Protein AF-A0A132B2E8-F1 (afdb_monomer_lite)

pLDDT: mean 89.36, std 9.68, range [40.56, 97.5]

Radius of gyration: 17.1 Å; chains: 1; bounding box: 36×33×41 Å

Secondary structure (DSSP, 8-state):
---HHHHS-EEE--TTTTHHHHHHHHTTSPTT-EE---SEEE-HHHHHHHHHHHHT--------------S-HHHHHHHHHHHHHHHHH-TT-TTT-TTEE-GGGGSS---PPPHHHHHHHS-GGGTS----

Structure (mmCIF, N/CA/C/O backbone):
data_AF-A0A132B2E8-F1
#
_entry.id   AF-A0A132B2E8-F1
#
loop_
_atom_site.group_PDB
_atom_site.id
_atom_site.type_symbol
_atom_site.label_atom_id
_atom_site.label_alt_id
_atom_site.label_comp_id
_atom_site.label_asym_id
_atom_site.label_entity_id
_atom_site.label_seq_id
_atom_site.pdbx_PDB_ins_code
_atom_site.Cartn_x
_atom_site.Cartn_y
_atom_site.Cartn_z
_atom_site.occupancy
_atom_site.B_iso_or_equiv
_atom_site.auth_seq_id
_atom_site.auth_comp_id
_atom_site.auth_asym_id
_atom_site.auth_atom_id
_atom_site.pdbx_PDB_model_num
ATOM 1 N N . MET A 1 1 ? 14.243 18.746 -7.811 1.00 40.56 1 MET A N 1
ATOM 2 C CA . MET A 1 1 ? 13.855 18.285 -6.458 1.00 40.56 1 MET A CA 1
ATOM 3 C C . MET A 1 1 ? 13.526 16.809 -6.571 1.00 40.56 1 MET A C 1
ATOM 5 O O . MET A 1 1 ? 13.077 16.420 -7.639 1.00 40.56 1 MET A O 1
ATOM 9 N N . ALA A 1 2 ? 13.815 15.990 -5.557 1.00 50.66 2 ALA A N 1
ATOM 10 C CA . ALA A 1 2 ? 13.390 14.590 -5.588 1.00 50.66 2 ALA A CA 1
ATOM 11 C C . ALA A 1 2 ? 11.856 14.540 -5.644 1.00 50.66 2 ALA A C 1
ATOM 13 O O . ALA A 1 2 ? 11.209 15.291 -4.915 1.00 50.66 2 ALA A O 1
ATOM 14 N N . ASP A 1 3 ? 11.306 13.711 -6.530 1.00 71.94 3 ASP A N 1
ATOM 15 C CA . ASP A 1 3 ? 9.866 13.486 -6.636 1.00 71.94 3 ASP A CA 1
ATOM 16 C C . ASP A 1 3 ? 9.347 12.932 -5.292 1.00 71.94 3 ASP A C 1
ATOM 18 O O . ASP A 1 3 ? 9.797 11.857 -4.867 1.00 71.94 3 ASP A O 1
ATOM 22 N N . PRO A 1 4 ? 8.444 13.653 -4.594 1.00 74.12 4 PRO A N 1
ATOM 23 C CA . PRO A 1 4 ? 7.892 13.218 -3.319 1.00 74.12 4 PRO A CA 1
ATOM 24 C C . PRO A 1 4 ? 7.319 11.804 -3.378 1.00 74.12 4 PRO A C 1
ATOM 26 O O . PRO A 1 4 ? 7.465 11.067 -2.406 1.00 74.12 4 PRO A O 1
ATOM 29 N N . ILE A 1 5 ? 6.746 11.382 -4.505 1.00 79.31 5 ILE A N 1
ATOM 30 C CA . ILE A 1 5 ? 6.150 10.051 -4.661 1.00 79.31 5 ILE A CA 1
ATOM 31 C C . ILE A 1 5 ? 7.229 8.972 -4.734 1.00 79.31 5 ILE A C 1
ATOM 33 O O . ILE A 1 5 ? 7.105 7.916 -4.113 1.00 79.31 5 ILE A O 1
ATOM 37 N N . ALA A 1 6 ? 8.320 9.235 -5.455 1.00 84.19 6 ALA A N 1
ATOM 38 C CA . ALA A 1 6 ? 9.352 8.232 -5.697 1.00 84.19 6 ALA A CA 1
ATOM 39 C C . ALA A 1 6 ? 10.027 7.748 -4.401 1.00 84.19 6 ALA A C 1
ATOM 41 O O . ALA A 1 6 ? 10.470 6.597 -4.321 1.00 84.19 6 ALA A O 1
ATOM 42 N N . SER A 1 7 ? 10.121 8.626 -3.396 1.00 84.38 7 SER A N 1
ATOM 43 C CA . SER A 1 7 ? 10.814 8.363 -2.128 1.00 84.38 7 SER A CA 1
ATOM 44 C C . SER A 1 7 ? 9.926 8.305 -0.885 1.00 84.38 7 SER A C 1
ATOM 46 O O . SER A 1 7 ? 10.386 7.787 0.132 1.00 84.38 7 SER A O 1
ATOM 48 N N . SER A 1 8 ? 8.691 8.815 -0.923 1.00 88.44 8 SER A N 1
ATOM 49 C CA . SER A 1 8 ? 7.793 8.730 0.237 1.00 88.44 8 SER A CA 1
ATOM 50 C C . SER A 1 8 ? 7.270 7.308 0.426 1.00 88.44 8 SER A C 1
ATOM 52 O O . SER A 1 8 ? 6.947 6.653 -0.565 1.00 88.44 8 SER A O 1
ATOM 54 N N . PRO A 1 9 ? 7.143 6.822 1.672 1.00 91.44 9 PRO A N 1
ATOM 55 C CA . PRO A 1 9 ? 6.461 5.565 1.938 1.00 91.44 9 PRO A CA 1
ATOM 56 C C . PRO A 1 9 ? 4.984 5.639 1.535 1.00 91.44 9 PRO A C 1
ATOM 58 O O . PRO A 1 9 ? 4.262 6.542 1.956 1.00 91.44 9 PRO A O 1
ATOM 61 N N . LEU A 1 10 ? 4.543 4.659 0.755 1.00 93.69 10 LEU A N 1
ATOM 62 C CA . LEU A 1 10 ? 3.159 4.426 0.357 1.00 93.69 10 LEU A CA 1
ATOM 63 C C . LEU A 1 10 ? 2.700 3.072 0.919 1.00 93.69 10 LEU A C 1
ATOM 65 O O . LEU A 1 10 ? 3.539 2.182 1.108 1.00 93.69 10 LEU A O 1
ATOM 69 N N . PRO A 1 11 ? 1.401 2.894 1.206 1.00 95.81 11 PRO A N 1
ATOM 70 C CA . PRO A 1 11 ? 0.890 1.636 1.725 1.00 95.81 11 PRO A CA 1
ATOM 71 C C . PRO A 1 11 ? 0.681 0.628 0.592 1.00 95.81 11 PRO A C 1
ATOM 73 O O . PRO A 1 11 ? -0.024 0.901 -0.377 1.00 95.81 11 PRO A O 1
ATOM 76 N N . TYR A 1 12 ? 1.250 -0.565 0.740 1.00 96.88 12 TYR A N 1
ATOM 77 C CA . TYR A 1 12 ? 1.063 -1.678 -0.187 1.00 96.88 12 TYR A CA 1
ATOM 78 C C . TYR A 1 12 ? 0.370 -2.848 0.507 1.00 96.88 12 TYR A C 1
ATOM 80 O O . TYR A 1 12 ? 0.740 -3.236 1.617 1.00 96.88 12 TYR A O 1
ATOM 88 N N . TYR A 1 13 ? -0.620 -3.432 -0.167 1.00 96.69 13 TYR A N 1
ATOM 89 C CA . TYR A 1 13 ? -1.271 -4.693 0.195 1.00 96.69 13 TYR A CA 1
ATOM 90 C C . TYR A 1 13 ? -1.874 -5.345 -1.063 1.00 96.69 13 TYR A C 1
ATOM 92 O O . TYR A 1 13 ? -2.100 -4.659 -2.064 1.00 96.69 13 TYR A O 1
ATOM 100 N N . SER A 1 14 ? -2.150 -6.654 -1.039 1.00 96.62 14 SER A N 1
ATOM 101 C CA . SER A 1 14 ? -2.841 -7.314 -2.154 1.00 96.62 14 SER A CA 1
ATOM 102 C C . SER A 1 14 ? -4.343 -7.067 -2.064 1.00 96.62 14 SER A C 1
ATOM 104 O O . SER A 1 14 ? -5.034 -7.648 -1.227 1.00 96.62 14 SER A O 1
ATOM 106 N N . ALA A 1 15 ? -4.897 -6.268 -2.977 1.00 95.81 15 ALA A N 1
ATOM 107 C CA . ALA A 1 15 ? -6.344 -6.048 -3.016 1.00 95.81 15 ALA A CA 1
ATOM 108 C C . ALA A 1 15 ? -7.141 -7.365 -3.156 1.00 95.81 15 ALA A C 1
ATOM 110 O O . ALA A 1 15 ? -8.245 -7.478 -2.621 1.00 95.81 15 ALA A O 1
ATOM 111 N N . VAL A 1 16 ? -6.580 -8.373 -3.832 1.00 96.06 16 VAL A N 1
ATOM 112 C CA . VAL A 1 16 ? -7.237 -9.670 -4.054 1.00 96.06 16 VAL A CA 1
ATOM 113 C C . VAL A 1 16 ? -7.097 -10.598 -2.845 1.00 96.06 16 VAL A C 1
ATOM 115 O O . VAL A 1 16 ? -8.092 -11.167 -2.400 1.00 96.06 16 VAL A O 1
ATOM 118 N N . ASP A 1 17 ? -5.888 -10.761 -2.301 1.00 96.44 17 ASP A N 1
ATOM 119 C CA . ASP A 1 17 ? -5.635 -11.742 -1.234 1.00 96.44 17 ASP A CA 1
ATOM 120 C C . ASP A 1 17 ? -6.004 -11.215 0.168 1.00 96.44 17 ASP A C 1
ATOM 122 O O . ASP A 1 17 ? -6.393 -11.999 1.042 1.00 96.44 17 ASP A O 1
ATOM 126 N N . ASP A 1 18 ? -5.907 -9.898 0.388 1.00 97.25 18 ASP A N 1
ATOM 127 C CA . ASP A 1 18 ? -5.880 -9.313 1.733 1.00 97.25 18 ASP A CA 1
ATOM 128 C C . ASP A 1 18 ? -7.138 -8.506 2.086 1.00 97.25 18 ASP A C 1
ATOM 130 O O . ASP A 1 18 ? -7.506 -8.462 3.261 1.00 97.25 18 ASP A O 1
ATOM 134 N N . THR A 1 19 ? -7.857 -7.916 1.117 1.00 97.50 19 THR A N 1
ATOM 135 C CA . THR A 1 19 ? -9.049 -7.079 1.404 1.00 97.50 19 THR A CA 1
ATOM 136 C C . THR A 1 19 ? -10.082 -7.823 2.246 1.00 97.50 19 THR A C 1
ATOM 138 O O . THR A 1 19 ? -10.563 -7.307 3.255 1.00 97.50 19 THR A O 1
ATOM 141 N N . GLY A 1 20 ? -10.399 -9.069 1.880 1.00 96.88 20 GLY A N 1
ATOM 142 C CA . GLY A 1 20 ? -11.350 -9.886 2.635 1.00 96.88 20 GLY A CA 1
ATOM 143 C C . GLY A 1 20 ? -10.886 -10.155 4.070 1.00 96.88 20 GLY A C 1
ATOM 144 O O . GLY A 1 20 ? -11.694 -10.108 4.998 1.00 96.88 20 GLY A O 1
ATOM 145 N N . ARG A 1 21 ? -9.580 -10.377 4.273 1.00 96.19 21 ARG A N 1
ATOM 146 C CA . ARG A 1 21 ? -8.980 -10.604 5.598 1.00 96.19 21 ARG A CA 1
ATOM 147 C C . ARG A 1 21 ? -9.046 -9.340 6.453 1.00 96.19 21 ARG A C 1
ATOM 149 O O . ARG A 1 21 ? -9.480 -9.415 7.601 1.00 96.19 21 ARG A O 1
ATOM 156 N N . LEU A 1 22 ? -8.687 -8.193 5.876 1.00 97.38 22 LEU A N 1
ATOM 157 C CA . LEU A 1 22 ? -8.737 -6.875 6.515 1.00 97.38 22 LEU A CA 1
ATOM 158 C C . LEU A 1 22 ? -10.160 -6.521 6.963 1.00 97.38 22 LEU A C 1
ATOM 160 O O . LEU A 1 22 ? -10.379 -6.192 8.129 1.00 97.38 22 LEU A O 1
ATOM 164 N N . VAL A 1 23 ? -11.143 -6.660 6.070 1.00 96.56 23 VAL A N 1
ATOM 165 C CA . VAL A 1 23 ? -12.556 -6.396 6.386 1.00 96.56 23 VAL A CA 1
ATOM 166 C C . VAL A 1 23 ? -13.058 -7.348 7.469 1.00 96.56 23 VAL A C 1
ATOM 168 O O . VAL A 1 23 ? -13.689 -6.920 8.433 1.00 96.56 23 VAL A O 1
ATOM 171 N N . HIS A 1 24 ? -12.749 -8.640 7.360 1.00 95.12 24 HIS A N 1
ATOM 172 C CA . HIS A 1 24 ? -13.161 -9.625 8.354 1.00 95.12 24 HIS A CA 1
ATOM 173 C C . HIS A 1 24 ? -12.558 -9.359 9.745 1.00 95.12 24 HIS A C 1
ATOM 175 O O . HIS A 1 24 ? -13.244 -9.535 10.753 1.00 95.12 24 HIS A O 1
ATOM 181 N N . ALA A 1 25 ? -11.306 -8.902 9.819 1.00 94.62 25 ALA A N 1
ATOM 182 C CA . ALA A 1 25 ? -10.694 -8.446 11.064 1.00 94.62 25 ALA A CA 1
ATOM 183 C C . ALA A 1 25 ? -11.377 -7.194 11.624 1.00 94.62 25 ALA A C 1
ATOM 185 O O . ALA A 1 25 ? -11.688 -7.154 12.814 1.00 94.62 25 ALA A O 1
ATOM 186 N N . LEU A 1 26 ? -11.668 -6.207 10.773 1.00 95.19 26 LEU A N 1
ATOM 187 C CA . LEU A 1 26 ? -12.348 -4.980 11.181 1.00 95.19 26 LEU A CA 1
ATOM 188 C C . LEU A 1 26 ? -13.733 -5.258 11.782 1.00 95.19 26 LEU A C 1
ATOM 190 O O . LEU A 1 26 ? -14.081 -4.675 12.803 1.00 95.19 26 LEU A O 1
ATOM 194 N N . LEU A 1 27 ? -14.491 -6.201 11.210 1.00 94.06 27 LEU A N 1
ATOM 195 C CA . LEU A 1 27 ? -15.801 -6.619 11.732 1.00 94.06 27 LEU A CA 1
ATOM 196 C C . LEU A 1 27 ? -15.737 -7.250 13.134 1.00 94.06 27 LEU A C 1
ATOM 198 O O . LEU A 1 27 ? -16.752 -7.302 13.826 1.00 94.06 27 LEU A O 1
ATOM 202 N N . ARG A 1 28 ? -14.570 -7.752 13.550 1.00 92.06 28 ARG A N 1
ATOM 203 C CA . ARG A 1 28 ? -14.341 -8.349 14.877 1.00 92.06 28 ARG A CA 1
ATOM 204 C C . ARG A 1 28 ? -13.709 -7.376 15.870 1.00 92.06 28 ARG A C 1
ATOM 206 O O . ARG A 1 28 ? -13.656 -7.684 17.060 1.00 92.06 28 ARG A O 1
ATOM 213 N N . ALA A 1 29 ? -13.204 -6.243 15.393 1.00 91.38 29 ALA A N 1
ATOM 214 C CA . ALA A 1 29 ? -12.660 -5.196 16.238 1.00 91.38 29 ALA A CA 1
ATOM 215 C C . ALA A 1 29 ? -13.781 -4.454 16.985 1.00 91.38 29 ALA A C 1
ATOM 217 O O . ALA A 1 29 ? -14.972 -4.616 16.711 1.00 91.38 29 ALA A O 1
ATOM 218 N N . SER A 1 30 ? -13.399 -3.610 17.945 1.00 91.19 30 SER A N 1
ATOM 219 C CA . SER A 1 30 ? -14.358 -2.701 18.570 1.00 91.19 30 SER A CA 1
ATOM 220 C C . SER A 1 30 ? -14.959 -1.737 17.530 1.00 91.19 30 SER A C 1
ATOM 222 O O . SER A 1 30 ? -14.263 -1.336 16.594 1.00 91.19 30 SER A O 1
ATOM 224 N N . PRO A 1 31 ? -16.238 -1.341 17.668 1.00 92.00 31 PRO A N 1
ATOM 225 C CA . PRO A 1 31 ? -16.865 -0.398 16.744 1.00 92.00 31 PRO A CA 1
ATOM 226 C C . PRO A 1 31 ? -16.120 0.941 16.641 1.00 92.00 31 PRO A C 1
ATOM 228 O O . PRO A 1 31 ? -15.483 1.389 17.594 1.00 92.00 31 PRO A O 1
ATOM 231 N N . GLY A 1 32 ? -16.255 1.613 15.492 1.00 92.00 32 GLY A N 1
ATOM 232 C CA . GLY A 1 32 ? -15.717 2.963 15.268 1.00 92.00 32 GLY A CA 1
ATOM 233 C C . GLY A 1 32 ? -14.243 3.025 14.852 1.00 92.00 32 GLY A C 1
ATOM 234 O O . GLY A 1 32 ? -13.679 4.115 14.787 1.00 92.00 32 GLY A O 1
ATOM 235 N N . LYS A 1 33 ? -13.606 1.885 14.561 1.00 94.00 33 LYS A N 1
ATOM 236 C CA . LYS A 1 33 ? -12.235 1.837 14.034 1.00 94.00 33 LYS A CA 1
ATOM 237 C C . LYS A 1 33 ? -12.198 2.208 12.549 1.00 94.00 33 LYS A C 1
ATOM 239 O O . LYS A 1 33 ? -12.993 1.698 11.764 1.00 94.00 33 LYS A O 1
ATOM 244 N N . LYS A 1 34 ? -11.243 3.062 12.173 1.00 95.06 34 LYS A N 1
ATOM 245 C CA . LYS A 1 34 ? -10.900 3.384 10.781 1.00 95.06 34 LYS A CA 1
ATOM 246 C C . LYS A 1 34 ? -9.610 2.649 10.436 1.00 95.06 34 LYS A C 1
ATOM 248 O O . LYS A 1 34 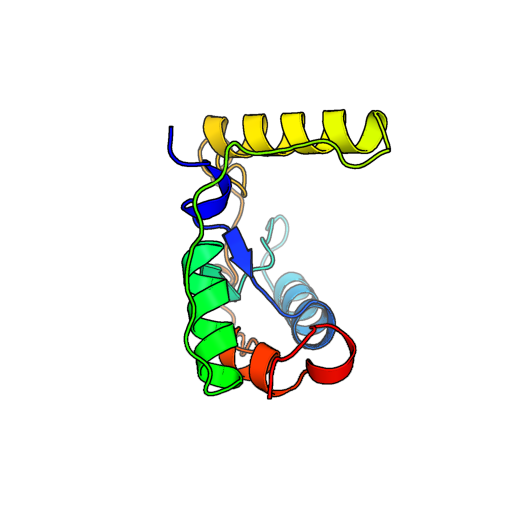? -8.577 2.955 11.016 1.00 95.06 34 LYS A O 1
ATOM 253 N N . LEU A 1 35 ? -9.670 1.661 9.554 1.00 95.69 35 LEU A N 1
ATOM 254 C CA . LEU A 1 35 ? -8.515 0.834 9.198 1.00 95.69 35 LEU A CA 1
ATOM 255 C C . LEU A 1 35 ? -7.924 1.290 7.865 1.00 95.69 35 LEU A C 1
ATOM 257 O O . LEU A 1 35 ? -8.656 1.359 6.879 1.00 95.69 35 LEU A O 1
ATOM 261 N N . ILE A 1 36 ? -6.612 1.521 7.817 1.00 96.00 36 ILE A N 1
ATOM 262 C CA . ILE A 1 36 ? -5.889 1.620 6.545 1.00 96.00 36 ILE A CA 1
ATOM 263 C C . ILE A 1 36 ? -5.518 0.222 6.032 1.00 96.00 36 ILE A C 1
ATOM 265 O O . ILE A 1 36 ? -5.042 -0.629 6.786 1.00 96.00 36 ILE A O 1
ATOM 269 N N . GLY A 1 37 ? -5.736 -0.023 4.739 1.00 95.56 37 GLY A N 1
ATOM 270 C CA . GLY A 1 37 ? -5.269 -1.235 4.070 1.00 95.56 37 GLY A CA 1
ATOM 271 C C . GLY A 1 37 ? -3.774 -1.145 3.791 1.00 95.56 37 GLY A C 1
ATOM 272 O O . GLY A 1 37 ? -3.365 -0.466 2.855 1.00 95.56 37 GLY A O 1
ATOM 273 N N . VAL A 1 38 ? -2.958 -1.804 4.612 1.00 96.31 38 VAL A N 1
ATOM 274 C CA . VAL A 1 38 ? -1.503 -1.847 4.435 1.00 96.31 38 VAL A CA 1
ATOM 275 C C . VAL A 1 38 ? -0.923 -3.133 5.005 1.00 96.31 38 VAL A C 1
ATOM 277 O O . VAL A 1 38 ? -1.277 -3.539 6.105 1.00 96.31 38 VAL A O 1
ATOM 280 N N . ASN A 1 39 ? -0.010 -3.761 4.276 1.00 95.38 39 ASN 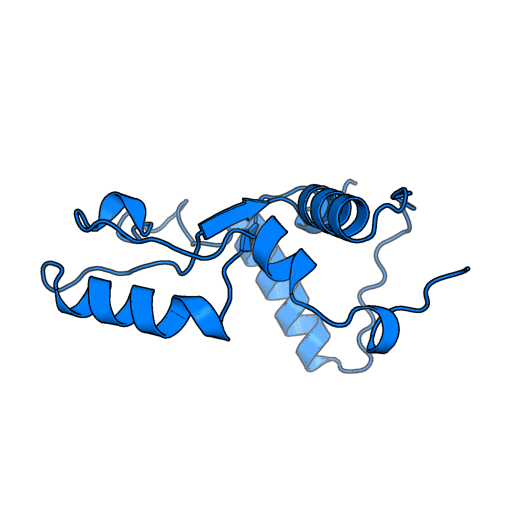A N 1
ATOM 281 C CA . ASN A 1 39 ? 0.871 -4.789 4.816 1.00 95.38 39 ASN A CA 1
ATOM 282 C C . ASN A 1 39 ? 2.288 -4.239 5.000 1.00 95.38 39 ASN A C 1
ATOM 284 O O . ASN A 1 39 ? 2.887 -4.367 6.064 1.00 95.38 39 ASN A O 1
ATOM 288 N N . GLU A 1 40 ? 2.798 -3.558 3.973 1.00 96.31 40 GLU A N 1
ATOM 289 C CA . GLU A 1 40 ? 4.128 -2.957 3.987 1.00 96.31 40 GLU A CA 1
ATOM 290 C C . GLU A 1 40 ? 4.068 -1.501 3.528 1.00 96.31 40 GLU A C 1
ATOM 292 O O . GLU A 1 40 ? 3.330 -1.144 2.610 1.00 96.31 40 GLU A O 1
ATOM 297 N N . TRP A 1 41 ? 4.885 -0.665 4.162 1.00 96.19 41 TRP A N 1
ATOM 298 C CA . TRP A 1 41 ? 5.113 0.715 3.752 1.00 96.19 41 TRP A CA 1
ATOM 299 C C . TRP A 1 41 ? 6.408 0.782 2.955 1.00 96.19 41 TRP A C 1
ATOM 301 O O . TRP A 1 41 ? 7.488 0.593 3.515 1.00 96.19 41 TRP A O 1
ATOM 311 N N . LEU A 1 42 ? 6.310 1.053 1.657 1.00 96.81 42 LEU A N 1
ATOM 312 C CA . LEU A 1 42 ? 7.461 1.097 0.758 1.00 96.81 42 LEU A CA 1
ATOM 313 C C . LEU A 1 42 ? 7.451 2.397 -0.035 1.00 96.81 42 LEU A C 1
ATOM 315 O O . LEU A 1 42 ? 6.395 2.897 -0.408 1.00 96.81 42 LEU A O 1
ATOM 319 N N . SER A 1 43 ? 8.627 2.939 -0.339 1.00 94.00 43 SER A N 1
ATOM 320 C CA . SER A 1 43 ? 8.718 3.921 -1.420 1.00 94.00 43 SER A CA 1
ATOM 321 C C . SER A 1 43 ? 8.536 3.233 -2.774 1.00 94.00 43 SER A C 1
ATOM 323 O O . SER A 1 43 ? 8.753 2.023 -2.889 1.00 94.00 43 SER A O 1
ATOM 325 N N . LEU A 1 44 ? 8.212 3.984 -3.832 1.00 90.94 44 LEU A N 1
ATOM 326 C CA . LEU A 1 44 ? 8.177 3.419 -5.188 1.00 90.94 44 LEU A CA 1
ATOM 327 C C . LEU A 1 44 ? 9.536 2.809 -5.580 1.00 90.94 44 LEU A C 1
ATOM 329 O O . LEU A 1 44 ? 9.598 1.757 -6.218 1.00 90.94 44 LEU A O 1
ATOM 333 N N . ARG A 1 45 ? 10.644 3.426 -5.144 1.00 92.94 45 ARG A N 1
ATOM 334 C CA . ARG A 1 45 ? 11.996 2.885 -5.349 1.00 92.94 45 ARG A CA 1
ATOM 335 C C . ARG A 1 45 ? 12.212 1.561 -4.617 1.00 92.94 45 ARG A C 1
ATOM 337 O O . ARG A 1 45 ? 12.876 0.676 -5.154 1.00 92.94 45 ARG A O 1
ATOM 344 N N . ASP A 1 46 ? 11.681 1.403 -3.411 1.00 95.88 46 ASP A N 1
ATOM 345 C CA . ASP A 1 46 ? 11.825 0.152 -2.661 1.00 95.88 46 ASP A CA 1
ATOM 346 C C . ASP A 1 46 ? 10.916 -0.944 -3.214 1.00 95.88 46 ASP A C 1
ATOM 348 O O . ASP A 1 46 ? 11.383 -2.069 -3.395 1.00 95.88 46 ASP A O 1
ATOM 352 N N . PHE A 1 47 ? 9.689 -0.602 -3.616 1.00 95.81 47 PHE A N 1
ATOM 353 C CA . PHE A 1 47 ? 8.824 -1.499 -4.382 1.00 95.81 47 PHE A CA 1
ATOM 354 C C . PHE A 1 47 ? 9.524 -2.000 -5.656 1.00 95.81 47 PHE A C 1
ATOM 356 O O . PHE A 1 47 ? 9.605 -3.207 -5.882 1.00 95.81 47 PHE A O 1
ATOM 363 N N . ALA A 1 48 ? 10.117 -1.100 -6.449 1.00 93.94 48 ALA A N 1
ATOM 364 C CA . ALA A 1 48 ? 10.827 -1.470 -7.673 1.00 93.94 48 ALA A CA 1
ATOM 365 C C . ALA A 1 48 ? 11.984 -2.448 -7.401 1.00 93.94 48 ALA A C 1
ATOM 367 O O . ALA A 1 48 ? 12.166 -3.411 -8.146 1.00 93.94 48 ALA A O 1
ATOM 368 N N . LYS A 1 49 ? 12.741 -2.263 -6.309 1.00 95.62 49 LYS A N 1
ATOM 369 C CA . LYS A 1 49 ? 13.788 -3.215 -5.894 1.00 95.62 49 LYS A CA 1
ATOM 370 C C . LYS A 1 49 ? 13.207 -4.584 -5.532 1.00 95.62 49 LYS A C 1
ATOM 372 O O . LYS A 1 49 ? 13.783 -5.592 -5.934 1.00 95.62 49 LYS A O 1
ATOM 377 N N . VAL A 1 50 ? 12.092 -4.635 -4.798 1.00 96.94 50 VAL A N 1
ATOM 378 C CA . VAL A 1 50 ? 11.403 -5.892 -4.446 1.00 96.94 50 VAL A CA 1
ATOM 379 C C . VAL A 1 50 ? 10.918 -6.618 -5.704 1.00 96.94 50 VAL A C 1
ATOM 381 O O . VAL A 1 50 ? 11.106 -7.832 -5.838 1.00 96.94 50 VAL A O 1
ATOM 384 N N . LEU A 1 51 ? 10.357 -5.878 -6.661 1.00 94.94 51 LEU A N 1
ATOM 385 C CA . LEU A 1 51 ? 9.957 -6.408 -7.961 1.00 94.94 51 LEU A CA 1
ATOM 386 C C . LEU A 1 51 ? 11.162 -6.966 -8.735 1.00 94.94 51 LEU A C 1
ATOM 388 O O . LEU A 1 51 ? 11.145 -8.127 -9.138 1.00 94.94 51 LEU A O 1
ATOM 392 N N . GLY A 1 52 ? 12.245 -6.194 -8.865 1.00 93.94 52 GLY A N 1
ATOM 393 C CA . GLY A 1 52 ? 13.469 -6.636 -9.541 1.00 93.94 52 GLY A CA 1
ATOM 394 C C . GLY A 1 52 ? 14.073 -7.899 -8.919 1.00 93.94 52 GLY A C 1
ATOM 395 O O . GLY A 1 52 ? 14.429 -8.835 -9.634 1.00 93.94 52 GLY A O 1
ATOM 396 N N . GLN A 1 53 ? 14.101 -7.989 -7.585 1.00 94.12 53 GLN A N 1
ATOM 397 C CA . GLN A 1 53 ? 14.520 -9.203 -6.874 1.00 94.12 53 GLN A CA 1
ATOM 398 C C . GLN A 1 53 ? 13.637 -10.411 -7.208 1.00 94.12 53 GLN A C 1
ATOM 400 O O . GLN A 1 53 ? 14.159 -11.510 -7.396 1.00 94.12 53 GLN A O 1
ATOM 405 N N . SER A 1 54 ? 12.320 -10.212 -7.302 1.00 92.31 54 SER A N 1
ATOM 406 C CA . SER A 1 54 ? 11.361 -11.273 -7.644 1.00 92.31 54 SER A CA 1
ATOM 407 C C . SER A 1 54 ? 11.566 -11.780 -9.075 1.00 92.31 54 SER A C 1
ATOM 409 O O . SER A 1 54 ? 11.484 -12.980 -9.324 1.00 92.31 54 SER A O 1
ATOM 411 N N . LEU A 1 55 ? 11.938 -10.881 -9.990 1.00 90.50 55 LEU A N 1
ATOM 412 C CA . LEU A 1 55 ? 12.266 -11.185 -11.386 1.00 90.50 55 LEU A CA 1
ATOM 413 C C . LEU A 1 55 ? 13.716 -11.646 -11.600 1.00 90.50 55 LEU A C 1
ATOM 415 O O . LEU A 1 55 ? 14.085 -12.013 -12.713 1.00 90.50 55 LEU A O 1
ATOM 419 N N . LYS A 1 56 ? 14.556 -11.622 -10.556 1.00 91.62 56 LYS A N 1
ATOM 420 C CA . LYS A 1 56 ? 16.012 -11.842 -10.644 1.00 91.62 56 LYS A CA 1
ATOM 421 C C . LYS A 1 56 ? 16.698 -10.904 -11.653 1.00 91.62 56 LYS A C 1
ATOM 423 O O . LYS A 1 56 ? 17.662 -11.291 -12.312 1.00 91.62 56 LYS A O 1
ATOM 428 N N . LYS A 1 57 ? 16.214 -9.664 -11.763 1.00 89.88 57 LYS A N 1
ATOM 429 C CA . LYS A 1 57 ? 16.748 -8.612 -12.641 1.00 89.88 57 LYS A CA 1
ATOM 430 C C . LYS A 1 57 ? 17.275 -7.440 -11.800 1.00 89.88 57 LYS A C 1
ATOM 432 O O . LYS A 1 57 ? 16.840 -7.206 -10.672 1.00 89.88 57 LYS A O 1
ATOM 437 N N . GLY A 1 58 ? 18.245 -6.706 -12.343 1.00 90.06 58 GLY A N 1
ATOM 438 C CA . GLY A 1 58 ? 18.731 -5.462 -11.740 1.00 90.06 58 GLY A CA 1
ATOM 439 C C . GLY A 1 58 ? 17.751 -4.310 -11.968 1.00 90.06 58 GLY A C 1
ATOM 440 O O . GLY A 1 58 ? 17.031 -4.300 -12.960 1.00 90.06 58 GLY A O 1
ATOM 441 N N . VAL A 1 59 ? 17.748 -3.324 -11.070 1.00 91.19 59 VAL A N 1
ATOM 442 C CA . VAL A 1 59 ? 16.931 -2.108 -11.203 1.00 91.19 59 VAL A CA 1
ATOM 443 C C . VAL A 1 59 ? 17.851 -0.913 -11.382 1.00 91.19 59 VAL A C 1
ATOM 445 O O . VAL A 1 59 ? 18.749 -0.689 -10.568 1.00 91.19 59 VAL A O 1
ATOM 448 N N . LYS A 1 60 ? 17.612 -0.130 -12.434 1.00 90.38 60 LYS A N 1
ATOM 449 C CA . LYS A 1 60 ? 18.267 1.157 -12.664 1.00 90.38 60 LYS A CA 1
ATOM 450 C C . LYS A 1 60 ? 17.215 2.253 -12.585 1.00 90.38 60 LYS A C 1
ATOM 452 O O . LYS A 1 60 ? 16.258 2.241 -13.349 1.00 90.38 60 LYS A O 1
ATOM 457 N N . PHE A 1 61 ? 17.416 3.208 -11.687 1.00 88.81 61 PHE A N 1
ATOM 458 C CA . PHE A 1 61 ? 16.583 4.404 -11.624 1.00 88.81 61 PHE A CA 1
ATOM 459 C C . PHE A 1 61 ? 17.119 5.442 -12.606 1.00 88.81 61 PHE A C 1
ATOM 461 O O . PHE A 1 61 ? 18.325 5.699 -12.645 1.00 88.81 61 PHE A O 1
ATOM 468 N N . VAL A 1 62 ? 16.226 6.010 -13.410 1.00 84.31 62 VAL A N 1
ATOM 469 C CA . VAL A 1 62 ? 16.521 7.132 -14.298 1.00 84.31 62 VAL A CA 1
ATOM 470 C C . VAL A 1 62 ? 15.733 8.314 -13.765 1.00 84.31 62 VAL A C 1
ATOM 472 O O . VAL A 1 62 ? 14.507 8.295 -13.787 1.00 84.31 62 VAL A O 1
ATOM 475 N N . ASP A 1 63 ? 16.437 9.313 -13.243 1.00 76.81 63 ASP A N 1
ATOM 476 C CA . ASP A 1 63 ? 15.801 10.548 -12.803 1.00 76.81 63 ASP A CA 1
ATOM 477 C C . ASP A 1 63 ? 15.540 11.410 -14.046 1.00 76.81 63 ASP A C 1
ATOM 479 O O . ASP A 1 63 ? 16.473 11.908 -14.679 1.00 76.81 63 ASP A O 1
ATOM 483 N N . SER A 1 64 ? 14.273 11.552 -14.423 1.00 71.88 64 SER A N 1
ATOM 484 C CA . SER A 1 64 ? 13.814 12.515 -15.424 1.00 71.88 64 SER A CA 1
ATOM 485 C C . SER A 1 64 ? 13.122 13.688 -14.735 1.00 71.88 64 SER A C 1
ATOM 487 O O . SER A 1 64 ? 12.759 13.611 -13.558 1.00 71.88 64 SER A O 1
ATOM 489 N N . ASN A 1 65 ? 12.907 14.786 -15.467 1.00 68.50 65 ASN A N 1
ATOM 490 C CA . ASN A 1 65 ? 11.879 15.720 -15.024 1.00 68.50 65 ASN A CA 1
ATOM 491 C C . ASN A 1 65 ? 10.551 14.952 -14.993 1.00 68.50 65 ASN A C 1
ATOM 493 O O . ASN A 1 65 ? 10.284 14.212 -15.946 1.00 68.50 65 ASN A O 1
ATOM 497 N N . PRO A 1 66 ? 9.767 15.069 -13.913 1.00 62.72 66 PRO A N 1
ATOM 498 C CA . PRO A 1 66 ? 8.476 14.417 -13.868 1.00 62.72 66 PRO A CA 1
ATOM 499 C C . PRO A 1 66 ? 7.607 14.978 -14.997 1.00 62.72 66 PRO A C 1
ATOM 501 O O . PRO A 1 66 ? 7.449 16.194 -15.122 1.00 62.72 66 PRO A O 1
ATOM 504 N N . ASP A 1 67 ? 7.114 14.078 -15.843 1.00 68.75 67 ASP A N 1
ATOM 505 C CA . ASP A 1 67 ? 6.076 14.362 -16.822 1.00 68.75 67 ASP A CA 1
ATOM 506 C C . ASP A 1 67 ? 4.775 13.839 -16.230 1.00 68.75 67 ASP A C 1
ATOM 508 O O . ASP A 1 67 ? 4.624 12.639 -16.000 1.00 68.75 67 ASP A O 1
ATOM 512 N N . PHE A 1 68 ? 3.883 14.764 -15.907 1.00 67.06 68 PHE A N 1
ATOM 513 C CA . PHE A 1 68 ? 2.580 14.446 -15.342 1.00 67.06 68 PHE A CA 1
ATOM 514 C C . PHE A 1 68 ? 1.501 14.371 -16.418 1.00 67.06 68 PHE A C 1
ATOM 516 O O . PHE A 1 68 ? 0.341 14.228 -16.068 1.00 67.06 68 PHE A O 1
ATOM 523 N N . THR A 1 69 ? 1.860 14.454 -17.705 1.00 77.69 69 THR A N 1
ATOM 524 C CA . THR A 1 69 ? 0.892 14.365 -18.798 1.00 77.69 69 THR A CA 1
ATOM 525 C C . THR A 1 69 ? 0.318 12.950 -18.846 1.00 77.69 69 THR A C 1
ATOM 527 O O . THR A 1 69 ? 0.977 12.012 -19.299 1.00 77.69 69 THR A O 1
ATOM 530 N N . MET A 1 70 ? -0.916 12.782 -18.375 1.00 78.75 70 MET A N 1
ATOM 531 C CA . MET A 1 70 ? -1.634 11.502 -18.404 1.00 78.75 70 MET A CA 1
ATOM 532 C C . MET A 1 70 ? -2.570 11.403 -19.612 1.00 78.75 70 MET A C 1
ATOM 534 O O . MET A 1 70 ? -3.111 10.334 -19.892 1.00 78.75 70 MET A O 1
ATOM 538 N N . GLY A 1 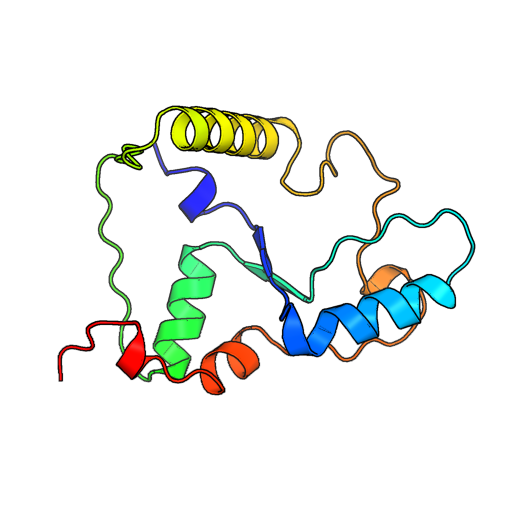71 ? -2.730 12.500 -20.362 1.00 86.31 71 GLY A N 1
ATOM 539 C CA . GLY A 1 71 ? -3.593 12.562 -21.544 1.00 86.31 71 GLY A CA 1
ATOM 540 C C . GLY A 1 71 ? -5.070 12.784 -21.212 1.00 86.31 71 GLY A C 1
ATOM 541 O O . GLY A 1 71 ? -5.890 12.841 -22.128 1.00 86.31 71 GLY A O 1
ATOM 542 N N . ASP A 1 72 ? -5.385 12.942 -19.926 1.00 90.75 72 ASP A N 1
ATOM 543 C CA . ASP A 1 72 ? -6.699 13.274 -19.386 1.00 90.75 72 ASP A CA 1
ATOM 544 C C . ASP A 1 72 ? -6.525 14.368 -18.314 1.00 90.75 72 ASP A C 1
ATOM 546 O O . ASP A 1 72 ? -5.950 14.085 -17.260 1.00 90.75 72 ASP A O 1
ATOM 550 N N . PRO A 1 73 ? -6.983 15.609 -18.568 1.00 89.88 73 PRO A N 1
ATOM 551 C CA . PRO A 1 73 ? -6.826 16.722 -17.635 1.00 89.88 73 PRO A CA 1
ATOM 552 C C . PRO A 1 73 ? -7.413 16.468 -16.242 1.00 89.88 73 PRO A C 1
ATOM 554 O O . PRO A 1 73 ? -6.851 16.955 -15.265 1.00 89.88 73 PRO A O 1
ATOM 557 N N . ASP A 1 74 ? -8.499 15.696 -16.140 1.00 91.50 74 ASP A N 1
ATOM 558 C CA . ASP A 1 74 ? -9.147 15.430 -14.851 1.00 91.50 74 ASP A CA 1
ATOM 559 C C . ASP A 1 74 ? -8.265 14.497 -14.001 1.00 91.50 74 ASP A C 1
ATOM 561 O O . ASP A 1 74 ? -8.082 14.712 -12.804 1.00 91.50 74 ASP A O 1
ATOM 565 N N . LEU A 1 75 ? -7.627 13.502 -14.633 1.00 88.94 75 LEU A N 1
ATOM 566 C CA . LEU A 1 75 ? -6.664 12.624 -13.956 1.00 88.94 75 LEU A CA 1
ATOM 567 C C . LEU A 1 75 ? -5.391 13.369 -13.538 1.00 88.94 75 LEU A C 1
ATOM 569 O O . LEU A 1 75 ? -4.788 13.034 -12.517 1.00 88.94 75 LEU A O 1
ATOM 573 N N . GLU A 1 76 ? -4.970 14.364 -14.318 1.00 88.94 76 GLU A N 1
ATOM 574 C CA . GLU A 1 76 ? -3.817 15.209 -13.991 1.00 88.94 76 GLU A CA 1
ATOM 575 C C . GLU A 1 76 ? -4.093 16.082 -12.760 1.00 88.94 76 GLU A C 1
ATOM 577 O O . GLU A 1 76 ? -3.234 16.187 -11.878 1.00 88.94 76 GLU A O 1
ATOM 582 N N . GLU A 1 77 ? -5.294 16.663 -12.674 1.00 90.31 77 GLU A N 1
ATOM 583 C CA . GLU A 1 77 ? -5.754 17.432 -11.514 1.00 90.31 77 GLU A CA 1
ATOM 584 C C . GLU A 1 77 ? -5.858 16.544 -10.264 1.00 90.31 77 GLU A C 1
ATOM 586 O O . GLU A 1 77 ? -5.216 16.839 -9.253 1.00 90.31 77 GLU A O 1
ATOM 591 N N . ASP A 1 78 ? -6.545 15.400 -10.357 1.00 90.75 78 ASP A N 1
ATOM 592 C CA . ASP A 1 78 ? -6.692 14.444 -9.249 1.00 90.75 78 ASP A CA 1
ATOM 593 C C . ASP A 1 78 ? -5.332 13.947 -8.727 1.00 90.75 78 ASP A C 1
ATOM 595 O O . ASP A 1 78 ? -5.115 13.786 -7.519 1.00 90.75 78 ASP A O 1
ATOM 599 N N . PHE A 1 79 ? -4.381 13.701 -9.631 1.00 88.12 79 PHE A N 1
ATOM 600 C CA . PHE A 1 79 ? -3.040 13.277 -9.255 1.00 88.12 79 PHE A CA 1
ATOM 601 C C . PHE A 1 79 ? -2.265 14.392 -8.545 1.00 88.12 79 PHE A C 1
ATOM 603 O O . PHE A 1 79 ? -1.611 14.132 -7.530 1.00 88.12 79 PHE A O 1
ATOM 610 N N . ALA A 1 80 ? -2.341 15.631 -9.040 1.00 88.69 80 ALA A N 1
ATOM 611 C CA . ALA A 1 80 ? -1.716 16.781 -8.393 1.00 88.69 80 ALA A CA 1
ATOM 612 C C . ALA A 1 80 ? -2.274 17.001 -6.977 1.00 88.69 80 ALA A C 1
ATOM 614 O O . ALA A 1 80 ? -1.496 17.207 -6.037 1.00 88.69 80 ALA A O 1
ATOM 615 N N . ASP A 1 81 ? -3.588 16.859 -6.805 1.00 91.56 81 ASP A N 1
ATOM 616 C CA . ASP A 1 81 ? -4.260 16.941 -5.509 1.00 91.56 81 ASP A CA 1
ATOM 617 C C . ASP A 1 81 ? -3.830 15.813 -4.565 1.00 91.56 81 ASP A C 1
ATOM 619 O O . ASP A 1 81 ? -3.503 16.065 -3.400 1.00 91.56 81 ASP A O 1
ATOM 623 N N . MET A 1 82 ? -3.727 14.574 -5.058 1.00 90.25 82 MET A N 1
ATOM 624 C CA . MET A 1 82 ? -3.209 13.448 -4.274 1.00 90.25 82 MET A CA 1
ATOM 625 C C . MET A 1 82 ? -1.762 13.696 -3.812 1.00 90.25 82 MET A C 1
ATOM 627 O O . MET A 1 82 ? -1.422 13.407 -2.660 1.00 90.25 82 MET A O 1
ATOM 631 N N . VAL A 1 83 ? -0.901 14.261 -4.669 1.00 89.19 83 VAL A N 1
ATOM 632 C CA . VAL A 1 83 ? 0.475 14.630 -4.288 1.00 89.19 83 VAL A CA 1
ATOM 633 C C . VAL A 1 83 ? 0.473 15.738 -3.240 1.00 89.19 83 VAL A C 1
ATOM 635 O O . VAL A 1 83 ? 1.199 15.631 -2.247 1.00 89.19 83 VAL A O 1
ATOM 638 N N . GLY A 1 84 ? -0.342 16.778 -3.430 1.00 90.81 84 GLY A N 1
ATOM 639 C CA . GLY A 1 84 ? -0.511 17.862 -2.463 1.00 90.81 84 GLY A CA 1
ATOM 640 C C . GLY A 1 84 ? -0.923 17.328 -1.091 1.00 90.81 84 GLY A C 1
ATOM 641 O O . GLY A 1 84 ? -0.248 17.595 -0.092 1.00 90.81 84 GLY A O 1
ATOM 642 N N . TRP A 1 85 ? -1.949 16.474 -1.060 1.00 91.75 85 TRP A N 1
ATOM 643 C CA . TRP A 1 85 ? -2.424 15.803 0.148 1.00 91.75 85 TRP A CA 1
ATOM 644 C C . TRP A 1 85 ? -1.335 14.960 0.817 1.00 91.75 85 TRP A C 1
ATOM 646 O O . TRP A 1 85 ? -1.106 15.079 2.022 1.00 91.75 85 TRP A O 1
ATOM 656 N N . LEU A 1 86 ? -0.622 14.127 0.053 1.00 90.69 86 LEU A N 1
ATOM 657 C CA . LEU A 1 86 ? 0.472 13.296 0.561 1.00 90.69 86 LEU A CA 1
ATOM 658 C C . LEU A 1 86 ? 1.558 14.148 1.233 1.00 90.69 86 LEU A C 1
ATOM 660 O O . LEU A 1 86 ? 2.004 13.836 2.344 1.00 90.69 86 LEU A O 1
ATOM 664 N N . VAL A 1 87 ? 1.987 15.223 0.570 1.00 89.12 87 VAL A N 1
ATOM 665 C CA . VAL A 1 87 ? 3.026 16.125 1.078 1.00 89.12 87 VAL A CA 1
ATOM 666 C C . VAL A 1 87 ? 2.555 16.813 2.357 1.00 89.12 87 VAL A C 1
ATOM 668 O O . VAL A 1 87 ? 3.285 16.820 3.357 1.00 89.12 87 VAL A O 1
ATOM 671 N N . GLU A 1 88 ? 1.331 17.335 2.365 1.00 92.31 88 GLU A N 1
ATOM 672 C CA . GLU A 1 88 ? 0.797 18.096 3.490 1.00 92.31 88 GLU A CA 1
ATOM 673 C C . GLU A 1 88 ? 0.452 17.193 4.682 1.00 92.31 88 GLU A C 1
ATOM 675 O O . GLU A 1 88 ? 0.977 17.393 5.780 1.00 92.31 88 GLU A O 1
ATOM 680 N N . PHE A 1 89 ? -0.318 16.127 4.461 1.00 93.06 89 PHE A N 1
ATOM 681 C CA . PHE A 1 89 ? -0.982 15.340 5.507 1.00 93.06 89 PHE A CA 1
ATOM 682 C C . PHE A 1 89 ? -0.451 13.910 5.684 1.00 93.06 89 PHE A C 1
ATOM 684 O O . PHE A 1 89 ? -0.733 13.276 6.706 1.00 93.06 89 PHE A O 1
ATOM 691 N N . GLY A 1 90 ? 0.384 13.427 4.759 1.00 90.25 90 GLY A N 1
ATOM 692 C CA . GLY A 1 90 ? 0.755 12.012 4.668 1.00 90.25 90 GLY A CA 1
ATOM 693 C C . GLY A 1 90 ? -0.332 11.193 3.965 1.00 90.25 90 GLY A C 1
ATOM 694 O O . GLY A 1 90 ? -1.495 11.590 3.943 1.00 90.25 90 GLY A O 1
ATOM 695 N N . TYR A 1 91 ? 0.037 10.045 3.388 1.00 90.62 91 TYR A N 1
ATOM 696 C CA . TYR A 1 91 ? -0.889 9.244 2.574 1.00 90.62 91 TYR A CA 1
ATOM 697 C C . TYR A 1 91 ? -2.145 8.830 3.355 1.00 90.62 91 TYR A C 1
ATOM 699 O O . TYR A 1 91 ? -3.260 8.910 2.854 1.00 90.62 91 TYR A O 1
ATOM 707 N N . ASP A 1 92 ? -1.962 8.422 4.610 1.00 92.38 92 ASP A N 1
ATOM 708 C CA . ASP A 1 92 ? -3.026 7.993 5.521 1.00 92.38 92 ASP A CA 1
ATOM 709 C C . ASP A 1 92 ? -3.742 9.151 6.231 1.00 92.38 92 ASP A C 1
ATOM 711 O O . ASP A 1 92 ? -4.619 8.914 7.061 1.00 92.38 92 ASP A O 1
ATOM 715 N N . GLY A 1 93 ? -3.355 10.403 5.957 1.00 92.62 93 GLY A N 1
ATOM 716 C CA . GLY A 1 93 ? -3.814 11.568 6.713 1.00 92.62 93 GLY A CA 1
ATOM 717 C C . GLY A 1 93 ? -3.325 11.574 8.165 1.00 92.62 93 GLY A C 1
ATOM 718 O O . GLY A 1 93 ? -3.803 12.369 8.980 1.00 92.62 93 GLY A O 1
ATOM 719 N N . GLY A 1 94 ? -2.357 10.718 8.513 1.00 90.69 94 GLY A N 1
ATOM 720 C CA . GLY A 1 94 ? -1.911 10.489 9.880 1.00 90.69 94 GLY A CA 1
ATOM 721 C C . GLY A 1 94 ? -1.305 11.723 10.543 1.00 90.69 94 GLY A C 1
ATOM 722 O O . GLY A 1 94 ? -1.151 11.743 11.763 1.00 90.69 94 GLY A O 1
ATOM 723 N N . LYS A 1 95 ? -0.965 12.789 9.803 1.00 91.81 95 LYS A N 1
ATOM 724 C CA . LYS A 1 95 ? -0.538 14.067 10.400 1.00 91.81 95 LYS A CA 1
ATOM 725 C C . LYS A 1 95 ? -1.698 14.864 11.014 1.00 91.81 95 LYS A C 1
ATOM 727 O O . LYS A 1 95 ? -1.437 15.651 11.920 1.00 91.81 95 LYS A O 1
ATOM 732 N N . VAL A 1 96 ? -2.941 14.635 10.581 1.00 95.12 96 VAL A N 1
ATOM 733 C CA . VAL A 1 96 ? -4.137 15.382 11.024 1.00 95.12 96 VAL A CA 1
ATOM 734 C C . VAL A 1 96 ? -5.214 14.515 11.677 1.00 95.12 96 VAL A C 1
ATOM 736 O O . VAL A 1 96 ? -5.921 15.010 12.551 1.00 95.12 96 VAL A O 1
ATOM 739 N N . ASP A 1 97 ? -5.310 13.226 11.342 1.00 94.25 97 ASP A N 1
ATOM 740 C CA . ASP A 1 97 ? -6.224 12.277 11.988 1.00 94.25 97 ASP A CA 1
ATOM 741 C C . ASP A 1 97 ? -5.443 11.101 12.592 1.00 94.25 97 ASP A C 1
ATOM 743 O O . ASP A 1 97 ? -4.902 10.255 11.889 1.00 94.25 97 ASP A O 1
ATOM 747 N N . LYS A 1 98 ? -5.398 11.030 13.928 1.00 93.50 98 LYS A N 1
ATOM 748 C CA . LYS A 1 98 ? -4.737 9.940 14.671 1.00 93.50 98 LYS A CA 1
ATOM 749 C C . LYS A 1 98 ? -5.657 8.746 14.953 1.00 93.50 98 LYS A C 1
ATOM 751 O O . LYS A 1 98 ? -5.261 7.836 15.672 1.00 93.50 98 LYS A O 1
ATOM 756 N N . SER A 1 99 ? -6.899 8.767 14.461 1.00 94.44 99 SER A N 1
ATOM 757 C CA . SER A 1 99 ? -7.876 7.688 14.670 1.00 94.44 99 SER A CA 1
ATOM 758 C C . SER A 1 99 ? -7.804 6.572 13.625 1.00 94.44 99 SER A C 1
ATOM 760 O O . SER A 1 99 ? -8.430 5.527 13.820 1.00 94.44 99 SER A O 1
ATOM 762 N N . VAL A 1 100 ? -7.052 6.779 12.539 1.00 95.44 100 VAL A N 1
ATOM 763 C CA . VAL A 1 100 ? -6.736 5.738 11.556 1.00 95.44 100 VAL A CA 1
ATOM 764 C C . VAL A 1 100 ? -5.724 4.773 12.167 1.00 95.44 100 VAL A C 1
ATOM 766 O O . VAL A 1 100 ? -4.700 5.198 12.693 1.00 95.44 100 VAL A O 1
ATOM 769 N N . VAL A 1 101 ? -6.029 3.479 12.120 1.00 95.19 101 VAL A N 1
ATOM 770 C CA . VAL A 1 101 ? -5.198 2.409 12.680 1.00 95.19 101 VAL A CA 1
ATOM 771 C C . VAL A 1 101 ? -4.690 1.492 11.577 1.00 95.19 101 VAL A C 1
ATOM 773 O O . VAL A 1 101 ? -5.382 1.259 10.584 1.00 95.19 101 VAL A O 1
ATOM 776 N N . GLN A 1 102 ? -3.498 0.938 11.768 1.00 94.81 102 GLN A N 1
ATOM 777 C CA . GLN A 1 102 ? -2.920 -0.093 10.913 1.00 94.81 102 GLN A CA 1
ATOM 778 C C . GLN A 1 102 ? -3.395 -1.494 11.330 1.00 94.81 102 GLN A C 1
ATOM 780 O O . GLN A 1 102 ? -3.841 -1.690 12.466 1.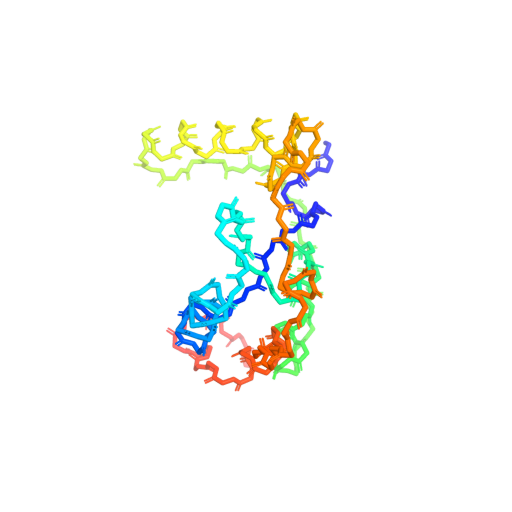00 94.81 102 GLN A O 1
ATOM 785 N N . PRO A 1 103 ? -3.265 -2.513 10.462 1.00 95.06 103 PRO A N 1
ATOM 786 C CA . PRO A 1 103 ? -3.698 -3.876 10.777 1.00 95.06 103 PRO A CA 1
ATOM 787 C C . PRO A 1 103 ? -3.127 -4.449 12.07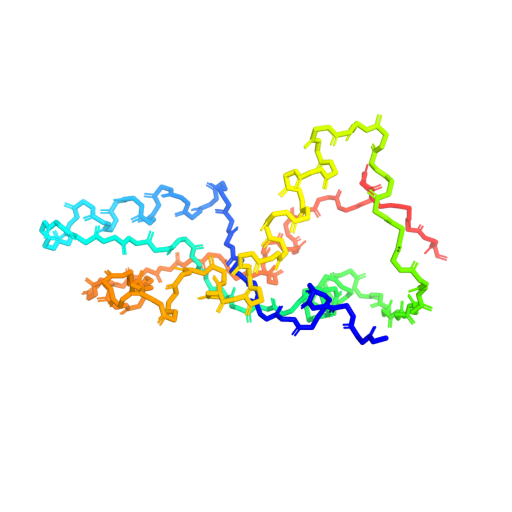8 1.00 95.06 103 PRO A C 1
ATOM 789 O O . PRO A 1 103 ? -3.863 -5.071 12.843 1.00 95.06 103 PRO A O 1
ATOM 792 N N . ALA A 1 104 ? -1.853 -4.179 12.381 1.00 91.56 104 ALA A N 1
ATOM 793 C CA . ALA A 1 104 ? -1.206 -4.625 13.618 1.00 91.56 104 ALA A CA 1
ATOM 794 C C . ALA A 1 104 ? -1.835 -4.024 14.893 1.00 91.56 104 ALA A C 1
ATOM 796 O O . ALA A 1 104 ? -1.730 -4.600 15.975 1.00 91.56 104 ALA A O 1
ATOM 797 N N . GLU A 1 105 ? -2.518 -2.885 14.775 1.00 92.94 105 GLU A N 1
ATOM 798 C CA . GLU A 1 105 ? -3.132 -2.155 15.888 1.00 92.94 105 GLU A CA 1
ATOM 799 C C . GLU A 1 105 ? -4.584 -2.588 16.158 1.00 92.94 105 GLU A C 1
ATOM 801 O O . GLU A 1 105 ? -5.193 -2.152 17.137 1.00 92.94 105 GLU A O 1
ATOM 806 N N . LEU A 1 106 ? -5.158 -3.475 15.333 1.00 90.81 106 LEU A N 1
ATOM 807 C CA . LEU A 1 106 ? -6.515 -3.999 15.537 1.00 90.81 106 LEU A CA 1
ATOM 808 C C . LEU A 1 106 ? -6.619 -5.009 16.690 1.00 90.81 106 LEU A C 1
ATOM 810 O O . LEU A 1 106 ? -7.728 -5.386 17.069 1.00 90.81 106 LEU A O 1
ATOM 814 N N . GLY A 1 107 ? -5.490 -5.468 17.240 1.00 83.06 107 GLY A N 1
ATOM 815 C CA . GLY A 1 107 ? -5.466 -6.483 18.300 1.00 83.06 107 GLY A CA 1
ATOM 816 C C . GLY A 1 107 ? -5.868 -7.885 17.826 1.00 83.06 107 GLY A C 1
ATOM 817 O O . GLY A 1 107 ? -6.139 -8.757 18.649 1.00 83.06 107 GLY A O 1
ATOM 818 N N . VAL A 1 108 ? -5.906 -8.108 16.509 1.00 83.25 108 VAL A N 1
ATOM 819 C CA . VAL A 1 108 ? -6.148 -9.409 15.877 1.00 83.25 108 VAL A CA 1
ATOM 820 C C . VAL A 1 108 ? -4.967 -9.764 14.984 1.00 83.25 108 VAL A C 1
ATOM 822 O O . VAL A 1 108 ? -4.447 -8.915 14.264 1.00 83.25 108 VAL A O 1
ATOM 825 N N . THR A 1 109 ? -4.528 -11.020 15.026 1.00 82.69 109 THR A N 1
ATOM 826 C CA . THR A 1 109 ? -3.461 -11.488 14.139 1.00 82.69 109 THR A CA 1
ATOM 827 C C . THR A 1 109 ? -3.981 -11.544 12.708 1.00 82.69 109 THR A C 1
ATOM 829 O O . THR A 1 109 ? -4.953 -12.244 12.419 1.00 82.69 109 THR A O 1
ATOM 832 N N . LEU A 1 110 ? -3.320 -10.807 11.822 1.00 90.19 110 LEU A N 1
ATOM 833 C CA . LEU A 1 110 ? -3.575 -10.792 10.392 1.00 90.19 110 LEU A CA 1
ATOM 834 C C . LEU A 1 110 ? -2.328 -11.288 9.675 1.00 90.19 110 LEU A C 1
ATOM 836 O O . LEU A 1 110 ? -1.241 -10.758 9.871 1.00 90.19 110 LEU A O 1
ATOM 840 N N . ASP A 1 111 ? -2.516 -12.317 8.862 1.00 91.25 111 ASP A N 1
ATOM 841 C CA . ASP A 1 111 ? -1.501 -12.824 7.952 1.00 91.25 111 ASP A CA 1
ATOM 842 C C . ASP A 1 111 ? -1.832 -12.274 6.564 1.00 91.25 111 ASP A C 1
ATOM 844 O O . ASP A 1 111 ? -2.779 -12.741 5.921 1.00 91.25 111 ASP A O 1
ATOM 848 N N . LEU A 1 112 ? -1.154 -11.192 6.183 1.00 95.19 112 LEU A N 1
ATOM 849 C CA . LEU A 1 112 ? -1.333 -10.507 4.905 1.00 95.19 112 LEU A CA 1
ATOM 850 C C . LEU A 1 112 ? -0.182 -10.875 3.970 1.00 95.19 112 LEU A C 1
ATOM 852 O O . LEU A 1 112 ? 0.951 -11.069 4.413 1.00 95.19 112 LEU A O 1
ATOM 856 N N . LEU A 1 113 ? -0.464 -10.951 2.673 1.00 95.62 113 LEU A N 1
ATOM 857 C CA . LEU A 1 113 ? 0.522 -11.344 1.676 1.00 95.62 113 LEU A CA 1
ATOM 858 C C . LEU A 1 113 ? 1.620 -10.281 1.550 1.00 95.62 113 LEU A C 1
ATOM 860 O O . LEU A 1 113 ? 1.330 -9.121 1.243 1.00 95.62 113 LEU A O 1
ATOM 864 N N . SER A 1 114 ? 2.887 -10.659 1.762 1.00 96.19 114 SER A N 1
ATOM 865 C CA . SER A 1 114 ? 4.001 -9.715 1.587 1.00 96.19 114 SER A CA 1
ATOM 866 C C . SER A 1 114 ? 4.061 -9.194 0.154 1.00 96.19 114 SER A C 1
ATOM 868 O O . SER A 1 114 ? 3.695 -9.889 -0.799 1.00 96.19 114 SER A O 1
ATOM 870 N N . VAL A 1 115 ? 4.578 -7.981 -0.027 1.00 97.06 115 VAL A N 1
ATOM 871 C CA . VAL A 1 115 ? 4.751 -7.373 -1.354 1.00 97.06 115 VAL A CA 1
ATOM 872 C C . VAL A 1 115 ? 5.649 -8.252 -2.222 1.00 97.06 115 VAL A C 1
ATOM 874 O O . VAL A 1 115 ? 5.391 -8.430 -3.409 1.00 97.06 115 VAL A O 1
ATOM 877 N N . LYS A 1 116 ? 6.670 -8.875 -1.625 1.00 96.19 116 LYS A N 1
ATOM 878 C CA . LYS A 1 116 ? 7.554 -9.816 -2.319 1.00 96.19 116 LYS A CA 1
ATOM 879 C C . LYS A 1 116 ? 6.817 -11.066 -2.800 1.00 96.19 116 LYS A C 1
ATOM 881 O O . LYS A 1 116 ? 7.009 -11.481 -3.941 1.00 96.19 116 LYS A O 1
ATOM 886 N N . GLU A 1 117 ? 5.996 -11.680 -1.952 1.00 96.38 117 GLU A N 1
ATOM 887 C CA . GLU A 1 117 ? 5.202 -12.848 -2.349 1.00 96.38 117 GLU A CA 1
ATOM 888 C C . GLU A 1 117 ? 4.156 -12.480 -3.397 1.00 96.38 117 GLU A C 1
ATOM 890 O O . GLU A 1 117 ? 3.959 -13.235 -4.347 1.00 96.38 117 GLU A O 1
ATOM 895 N N . TRP A 1 118 ? 3.523 -11.312 -3.264 1.00 96.88 118 TRP A N 1
ATOM 896 C CA . TRP A 1 118 ? 2.609 -10.797 -4.273 1.00 96.88 118 TRP A CA 1
ATOM 897 C C . TRP A 1 118 ? 3.318 -10.614 -5.616 1.00 96.88 118 TRP A C 1
ATOM 899 O O . TRP A 1 118 ? 2.837 -11.144 -6.617 1.00 96.88 118 TRP A O 1
ATOM 909 N N . CYS A 1 119 ? 4.492 -9.970 -5.639 1.00 95.94 119 CYS A N 1
ATOM 910 C CA . CYS A 1 119 ? 5.306 -9.828 -6.844 1.00 95.94 119 CYS A CA 1
ATOM 911 C C . CYS A 1 119 ? 5.665 -11.192 -7.446 1.00 95.94 119 CYS A C 1
ATOM 913 O O . CYS A 1 119 ? 5.550 -11.371 -8.650 1.00 95.94 119 CYS A O 1
ATOM 915 N N . ALA A 1 120 ? 6.048 -12.182 -6.641 1.00 94.50 120 ALA A N 1
ATOM 916 C CA . ALA A 1 120 ? 6.400 -13.508 -7.149 1.00 94.50 120 ALA A CA 1
ATOM 917 C C . ALA A 1 120 ? 5.219 -14.282 -7.776 1.00 94.50 120 ALA A C 1
ATOM 919 O O . ALA A 1 120 ? 5.452 -15.202 -8.558 1.00 94.50 120 ALA A O 1
ATOM 920 N N . LYS A 1 121 ? 3.968 -13.937 -7.439 1.00 94.69 121 LYS A N 1
ATOM 921 C CA . LYS A 1 121 ? 2.759 -14.584 -7.981 1.00 94.69 121 LYS A CA 1
ATOM 922 C C . LYS A 1 121 ? 2.300 -14.024 -9.332 1.00 94.69 121 LYS A C 1
ATOM 924 O O . LYS A 1 121 ? 1.473 -14.669 -9.975 1.00 94.69 121 LYS A O 1
ATOM 929 N N . GLN A 1 122 ? 2.762 -12.840 -9.740 1.00 92.62 122 GLN A N 1
ATOM 930 C CA . GLN A 1 122 ? 2.272 -12.206 -10.968 1.00 92.62 122 GLN A CA 1
ATOM 931 C C . GLN A 1 122 ? 3.001 -12.722 -12.211 1.00 92.62 122 GLN A C 1
ATOM 933 O O . GLN A 1 122 ? 4.182 -13.065 -12.173 1.00 92.62 122 GLN A O 1
ATOM 938 N N . ASP A 1 123 ? 2.295 -12.698 -13.338 1.00 91.00 123 ASP A N 1
ATOM 939 C CA . ASP A 1 123 ? 2.846 -12.988 -14.662 1.00 91.00 123 ASP A CA 1
ATOM 940 C C . ASP A 1 123 ? 3.349 -11.693 -15.319 1.00 91.00 123 ASP A C 1
ATOM 942 O O . ASP A 1 123 ? 2.689 -11.091 -16.169 1.00 91.00 123 ASP A O 1
ATOM 946 N N . TRP A 1 124 ? 4.501 -11.214 -14.848 1.00 89.94 124 TRP A N 1
ATOM 947 C CA . TRP A 1 124 ? 5.056 -9.921 -15.257 1.00 89.94 124 TRP A CA 1
ATOM 948 C C . TRP A 1 124 ? 5.461 -9.856 -16.730 1.00 89.94 124 TRP A C 1
ATOM 950 O O . TRP A 1 124 ? 5.463 -8.763 -17.288 1.00 89.94 124 TRP A O 1
ATOM 960 N N . GLU A 1 125 ? 5.746 -10.989 -17.379 1.00 84.56 125 GLU A N 1
ATOM 961 C CA . GLU A 1 125 ? 6.097 -11.037 -18.809 1.00 84.56 125 GLU A CA 1
ATOM 962 C C . GLU A 1 125 ? 4.935 -10.595 -19.711 1.00 84.56 125 GLU A C 1
ATOM 964 O O . GLU A 1 125 ? 5.152 -10.171 -20.843 1.00 84.56 125 GLU A O 1
ATOM 969 N N . LYS A 1 126 ? 3.693 -10.648 -19.214 1.00 88.00 126 LYS A N 1
ATOM 970 C CA . LYS A 1 126 ? 2.518 -10.142 -19.939 1.00 88.00 126 LYS A CA 1
ATOM 971 C C . LYS A 1 126 ? 2.335 -8.630 -19.853 1.00 88.00 126 LYS A C 1
ATOM 973 O O . LYS A 1 126 ? 1.529 -8.089 -20.604 1.00 88.00 126 LYS A O 1
ATOM 978 N N . VAL A 1 127 ? 2.997 -7.973 -18.903 1.00 86.12 127 VAL A N 1
ATOM 979 C CA . VAL A 1 127 ? 2.728 -6.570 -18.542 1.00 86.12 127 VAL A CA 1
ATOM 980 C C . VAL A 1 127 ? 3.949 -5.688 -18.768 1.00 86.12 127 VAL A C 1
ATOM 982 O O . VAL A 1 127 ? 3.808 -4.529 -19.145 1.00 86.12 127 VAL A O 1
ATOM 985 N N . LEU A 1 128 ? 5.145 -6.224 -18.533 1.00 84.88 128 LEU A N 1
ATOM 986 C CA . LEU A 1 128 ? 6.403 -5.511 -18.678 1.00 84.88 128 LEU A CA 1
ATOM 987 C C . LEU A 1 128 ? 7.133 -5.997 -19.924 1.00 84.88 128 LEU A C 1
ATOM 989 O O . LEU A 1 128 ? 7.242 -7.198 -20.167 1.00 84.88 128 LEU A O 1
ATOM 993 N N . GLU A 1 129 ? 7.712 -5.061 -20.667 1.00 80.12 129 GLU A N 1
ATOM 994 C CA . GLU A 1 129 ? 8.729 -5.391 -21.657 1.00 80.12 129 GLU A CA 1
ATOM 995 C C . GLU A 1 129 ? 9.996 -5.831 -20.916 1.00 80.12 129 GLU A C 1
ATOM 997 O O . GLU A 1 129 ? 10.721 -5.026 -20.329 1.00 80.12 129 GLU A O 1
ATOM 1002 N N . VAL A 1 130 ? 10.236 -7.141 -20.882 1.00 64.44 130 VAL A N 1
ATOM 1003 C CA . VAL A 1 130 ? 11.439 -7.711 -20.276 1.00 64.44 130 VAL A CA 1
ATOM 1004 C C . VAL A 1 130 ? 12.466 -7.922 -21.381 1.00 64.44 130 VAL A C 1
ATOM 1006 O O . VAL A 1 130 ? 12.335 -8.842 -22.187 1.00 64.44 130 VAL A O 1
ATOM 1009 N N . GLU A 1 131 ? 13.508 -7.089 -21.422 1.00 62.72 131 GLU A N 1
ATOM 1010 C CA . GLU A 1 131 ? 14.669 -7.382 -22.265 1.00 62.72 131 GLU A CA 1
ATOM 1011 C C . GLU A 1 131 ? 15.330 -8.690 -21.774 1.00 62.72 131 GLU A C 1
ATOM 1013 O O 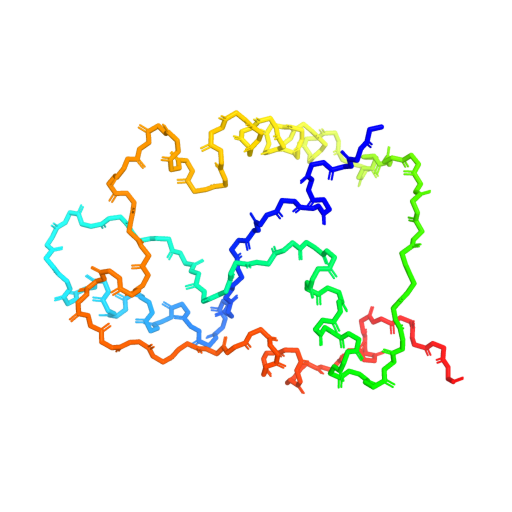. GLU A 1 131 ? 15.635 -8.860 -20.579 1.00 62.72 131 GLU A O 1
ATOM 1018 N N . GLY A 1 132 ? 15.456 -9.643 -22.707 1.00 57.47 132 GLY A N 1
ATOM 1019 C CA . GLY A 1 132 ? 15.992 -10.993 -22.500 1.00 57.47 132 GLY A CA 1
ATOM 1020 C C . GLY A 1 132 ? 17.435 -10.994 -22.033 1.00 57.47 132 GLY A C 1
ATOM 1021 O O . GLY A 1 132 ? 18.269 -10.362 -22.714 1.00 57.47 132 GLY A O 1
#

Organism: Mollisia scopiformis (NCBI:txid149040)

InterPro domains:
  IPR036291 NAD(P)-binding domain superfamily [SSF51735] (8-93)

Sequence (132 aa):
MADPIASSPLPYYSAVDDTGRLVHALLRASPGKKLIGVNEWLSLRDFAKVLGQSLKKGVKFVDSNPDFTMGDPDLEEDFADMVGWLVEFGYDGGKVDKSVVQPAELGVTLDLLSVKEWCAKQDWEKVLEVEG

Foldseek 3Di:
DPQCQQFFWDFDFDPVQPVVLLVVLQVVFDPPAAEDDHDDTDRNPRLQVLLCVLVVHDDDDDDDDDDLPPVDVVSSVVVVVCSVCCVPQNNQSCNPDVRYDYPVVRPDDGDTQDSNNVSNPDPCVVPDDDDD